Protein AF-A0A5N9DVR0-F1 (afdb_monomer_lite)

pLDDT: mean 95.13, std 4.14, range [72.06, 98.31]

Structure (mmCIF, N/CA/C/O backbone):
data_AF-A0A5N9DVR0-F1
#
_entry.id   AF-A0A5N9DVR0-F1
#
loop_
_atom_site.group_PDB
_atom_site.id
_atom_site.type_symbol
_atom_site.label_atom_id
_atom_site.label_alt_id
_atom_site.label_comp_id
_atom_site.label_asym_id
_atom_site.label_entity_id
_atom_site.label_seq_id
_atom_site.pdbx_PDB_ins_code
_atom_site.Cartn_x
_atom_site.Cartn_y
_atom_site.Cartn_z
_atom_site.occupancy
_atom_site.B_iso_or_equiv
_atom_site.auth_seq_id
_atom_site.auth_comp_id
_atom_site.auth_asym_id
_atom_site.auth_atom_id
_atom_site.pdbx_PDB_model_num
ATOM 1 N N . MET A 1 1 ? -11.241 20.381 18.058 1.00 84.25 1 MET A N 1
ATOM 2 C CA . MET A 1 1 ? -10.122 20.078 17.163 1.00 84.25 1 MET A CA 1
ATOM 3 C C . MET A 1 1 ? -9.057 21.145 17.307 1.00 84.25 1 MET A C 1
ATOM 5 O O . MET A 1 1 ? -9.167 22.235 16.753 1.00 84.25 1 MET A O 1
ATOM 9 N N . THR A 1 2 ? -8.075 20.849 18.145 1.00 98.25 2 THR A N 1
ATOM 10 C CA . THR A 1 2 ? -6.775 21.517 18.153 1.00 98.25 2 THR A CA 1
ATOM 11 C C . THR A 1 2 ? -5.964 21.080 16.930 1.00 98.25 2 THR A C 1
ATOM 13 O O . THR A 1 2 ? -6.345 20.142 16.230 1.00 98.25 2 THR A O 1
ATOM 16 N N . LEU A 1 3 ? -4.836 21.742 16.667 1.00 97.88 3 LEU A N 1
ATOM 17 C CA . LEU A 1 3 ? -3.929 21.317 15.599 1.00 97.88 3 LEU A CA 1
ATOM 18 C C . LEU A 1 3 ? -3.405 19.889 15.826 1.00 97.88 3 LEU A C 1
ATOM 20 O O . LEU A 1 3 ? -3.334 19.120 14.878 1.00 97.88 3 LEU A O 1
ATOM 24 N N . ASN A 1 4 ? -3.095 19.523 17.072 1.00 98.06 4 ASN A N 1
ATOM 25 C CA . ASN A 1 4 ? -2.617 18.178 17.394 1.00 98.06 4 ASN A CA 1
ATOM 26 C C . ASN A 1 4 ? -3.701 17.125 17.139 1.00 98.06 4 ASN A C 1
ATOM 28 O O . ASN A 1 4 ? -3.421 16.128 16.492 1.00 98.06 4 ASN A O 1
ATOM 32 N N . GLU A 1 5 ? -4.941 17.394 17.565 1.00 98.31 5 GLU A N 1
ATOM 33 C CA . GLU A 1 5 ? -6.083 16.500 17.305 1.00 98.31 5 GLU A CA 1
ATOM 34 C C . GLU A 1 5 ? -6.307 16.302 15.797 1.00 98.31 5 GLU A C 1
ATOM 36 O O . GLU A 1 5 ? -6.559 15.192 15.352 1.00 98.31 5 GLU A O 1
ATOM 41 N N . PHE A 1 6 ? -6.168 17.362 14.992 1.00 98.06 6 PHE A N 1
ATOM 42 C CA . PHE A 1 6 ? -6.273 17.254 13.534 1.00 98.06 6 PHE A CA 1
ATOM 43 C C . PHE A 1 6 ? -5.162 16.387 12.925 1.00 98.06 6 PHE A C 1
ATOM 45 O O . PHE A 1 6 ? -5.424 15.590 12.028 1.00 98.06 6 PHE A O 1
ATOM 52 N N . ILE A 1 7 ? -3.922 16.556 13.391 1.00 96.50 7 ILE A N 1
ATOM 53 C CA . ILE A 1 7 ? -2.771 15.792 12.895 1.00 96.50 7 ILE A CA 1
ATOM 54 C C . ILE A 1 7 ? -2.918 14.308 13.254 1.00 96.50 7 ILE A C 1
ATOM 56 O O . ILE A 1 7 ? -2.691 13.454 12.401 1.00 96.50 7 ILE A O 1
ATOM 60 N N . GLU A 1 8 ? -3.330 13.998 14.484 1.00 96.94 8 GLU A N 1
ATOM 61 C CA . GLU A 1 8 ? -3.587 12.622 14.924 1.00 96.94 8 GLU A CA 1
ATOM 62 C C . GLU A 1 8 ? -4.688 11.958 14.087 1.00 96.94 8 GLU A C 1
ATOM 64 O O . GLU A 1 8 ? -4.486 10.856 13.574 1.00 96.94 8 GLU A O 1
ATOM 69 N N . ASP A 1 9 ? -5.816 12.643 13.874 1.00 97.94 9 ASP A N 1
ATOM 70 C CA . ASP A 1 9 ? -6.906 12.134 13.034 1.00 97.94 9 ASP A CA 1
ATOM 71 C C . ASP A 1 9 ? -6.453 11.895 11.585 1.00 97.94 9 ASP A C 1
ATOM 73 O O . ASP A 1 9 ? -6.835 10.892 10.975 1.00 97.94 9 ASP A O 1
ATOM 77 N N . ALA A 1 10 ? -5.614 12.777 11.031 1.00 96.06 10 ALA A N 1
ATOM 78 C CA . ALA A 1 10 ? -5.081 12.625 9.679 1.00 96.06 10 ALA A CA 1
ATOM 79 C C . ALA A 1 10 ? -4.183 11.384 9.546 1.00 96.06 10 ALA A C 1
ATOM 81 O O . ALA A 1 10 ? -4.339 10.626 8.589 1.00 96.06 10 ALA A O 1
ATOM 82 N N . PHE A 1 11 ? -3.295 11.134 10.514 1.00 93.75 11 PHE A N 1
ATOM 83 C CA . PHE A 1 11 ? -2.460 9.929 10.515 1.00 93.75 11 PHE A CA 1
ATOM 84 C C . PHE A 1 11 ? -3.282 8.649 10.678 1.00 93.75 11 PHE A C 1
ATOM 86 O O . PHE A 1 11 ? -3.028 7.674 9.973 1.00 93.75 11 PHE A O 1
ATOM 93 N N . ASN A 1 12 ? -4.283 8.649 11.562 1.00 96.19 12 ASN A N 1
ATOM 94 C CA . ASN A 1 12 ? -5.168 7.494 11.736 1.00 96.19 12 ASN A CA 1
ATOM 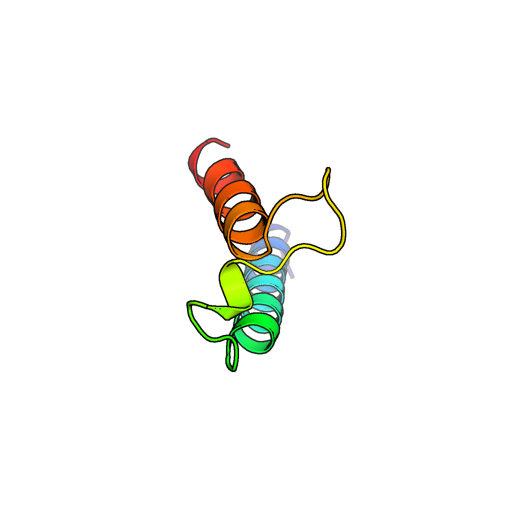95 C C . ASN A 1 12 ? -5.926 7.178 10.441 1.00 96.19 12 ASN A C 1
ATOM 97 O O . ASN A 1 12 ? -5.948 6.030 10.005 1.00 96.19 12 ASN A O 1
ATOM 101 N N . THR A 1 13 ? -6.472 8.210 9.794 1.00 97.06 13 THR A N 1
ATOM 102 C CA . THR A 1 13 ? -7.187 8.078 8.519 1.00 97.06 13 THR A CA 1
ATOM 103 C C . THR A 1 13 ? -6.282 7.511 7.420 1.00 97.06 13 THR A C 1
ATOM 105 O O . THR A 1 13 ? -6.690 6.625 6.674 1.00 97.06 13 THR A O 1
ATOM 108 N N . GLU A 1 14 ? -5.040 7.989 7.319 1.00 94.00 14 GLU A N 1
ATOM 109 C CA . GLU A 1 14 ? -4.096 7.498 6.308 1.00 94.00 14 GLU A CA 1
ATOM 110 C C . GLU A 1 14 ? -3.705 6.034 6.547 1.00 94.00 14 GLU A C 1
ATOM 112 O O . GLU A 1 14 ? -3.640 5.241 5.606 1.00 94.00 14 GLU A O 1
ATOM 117 N N . ILE A 1 15 ? -3.499 5.643 7.810 1.00 93.12 15 ILE A N 1
ATOM 118 C CA . ILE A 1 15 ? -3.212 4.250 8.170 1.00 93.12 15 ILE A CA 1
ATOM 119 C C . ILE A 1 15 ? -4.388 3.336 7.808 1.00 93.12 15 ILE A C 1
ATOM 121 O O . ILE A 1 15 ? -4.152 2.242 7.299 1.00 93.12 15 ILE A O 1
ATOM 125 N N . GLU A 1 16 ? -5.634 3.762 8.029 1.00 96.94 16 GLU A N 1
ATOM 126 C CA . GLU A 1 16 ? -6.822 2.990 7.636 1.00 96.94 16 GLU A CA 1
ATOM 127 C C . GLU A 1 16 ? -6.843 2.727 6.125 1.00 96.94 16 GLU A C 1
ATOM 129 O O . GLU A 1 16 ? -6.923 1.571 5.707 1.00 96.94 16 GLU A O 1
ATOM 134 N N . TYR A 1 17 ? -6.659 3.764 5.300 1.00 95.50 17 TYR A N 1
ATOM 135 C CA . TYR A 1 17 ? -6.601 3.598 3.844 1.00 95.50 17 TYR A CA 1
ATOM 136 C C . TYR A 1 17 ? -5.451 2.701 3.392 1.00 95.50 17 TYR A C 1
ATOM 138 O O . TYR A 1 17 ? -5.616 1.894 2.472 1.00 95.50 17 TYR A O 1
ATOM 146 N N . LEU A 1 18 ? -4.285 2.825 4.028 1.00 93.75 18 LEU A N 1
ATOM 147 C CA . LEU A 1 18 ? -3.135 1.992 3.710 1.00 93.75 18 LEU A CA 1
ATOM 148 C C . LEU A 1 18 ? -3.409 0.518 4.023 1.00 93.75 18 LEU A C 1
ATOM 150 O O . LEU A 1 18 ? -3.089 -0.350 3.213 1.00 93.75 18 LEU A O 1
ATOM 154 N N . MET A 1 19 ? -4.010 0.227 5.177 1.00 94.06 19 MET A N 1
ATOM 155 C CA . MET A 1 19 ? -4.346 -1.142 5.570 1.00 94.06 19 MET A CA 1
ATOM 156 C C . MET A 1 19 ? -5.428 -1.739 4.671 1.00 94.06 19 MET A C 1
ATOM 158 O O . MET A 1 19 ? -5.293 -2.893 4.269 1.00 94.06 19 MET A O 1
ATOM 162 N N . ASP A 1 20 ? -6.435 -0.957 4.280 1.00 95.81 20 ASP A N 1
ATOM 163 C CA . ASP A 1 20 ? -7.455 -1.386 3.318 1.00 95.81 20 ASP A CA 1
ATOM 164 C C . ASP A 1 20 ? -6.842 -1.719 1.949 1.00 95.81 20 ASP A C 1
ATOM 166 O O . ASP A 1 20 ? -7.192 -2.726 1.333 1.00 95.81 20 ASP A O 1
ATOM 170 N N . ALA A 1 21 ? -5.882 -0.916 1.478 1.00 92.94 21 ALA A N 1
ATOM 171 C CA . ALA A 1 21 ? -5.195 -1.159 0.209 1.00 92.94 21 ALA A CA 1
ATOM 172 C C . ALA A 1 21 ? -4.281 -2.398 0.237 1.00 92.94 21 ALA A C 1
ATOM 174 O O . ALA A 1 21 ? -4.047 -3.015 -0.804 1.00 92.94 21 ALA A O 1
ATOM 175 N N . LEU A 1 22 ? -3.743 -2.750 1.408 1.00 93.00 22 LEU A N 1
ATOM 176 C CA . LEU A 1 22 ? -2.820 -3.874 1.588 1.00 93.00 22 LEU A CA 1
ATOM 177 C C . LEU A 1 22 ? -3.500 -5.159 2.074 1.00 93.00 22 LEU A C 1
ATOM 179 O O . LEU A 1 22 ? -2.862 -6.208 2.044 1.00 93.00 22 LEU A O 1
ATOM 183 N N . GLY A 1 23 ? -4.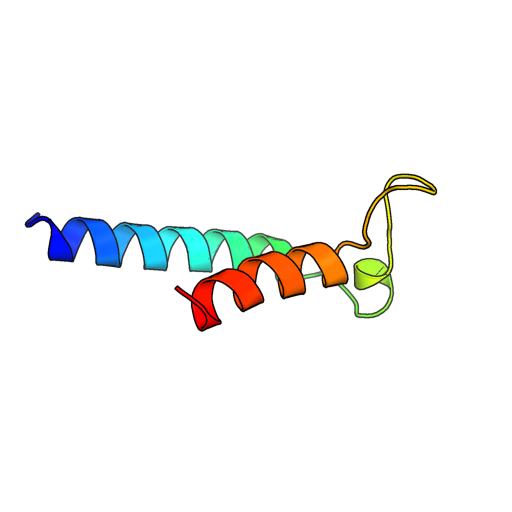755 -5.105 2.523 1.00 94.81 23 GLY A N 1
ATOM 184 C CA . GLY A 1 23 ? -5.410 -6.207 3.236 1.00 94.81 23 GLY A CA 1
ATOM 185 C C . GLY A 1 23 ? -5.420 -7.542 2.486 1.00 94.81 23 GLY A C 1
ATOM 186 O O . GLY A 1 23 ? -5.263 -8.591 3.109 1.00 94.81 23 GLY A O 1
ATOM 187 N N . ASP A 1 24 ? -5.522 -7.493 1.157 1.00 95.25 24 ASP A N 1
ATOM 188 C CA . ASP A 1 24 ? -5.633 -8.677 0.298 1.00 95.25 24 ASP A CA 1
ATOM 189 C C . ASP A 1 24 ? -4.401 -8.912 -0.597 1.00 95.25 24 ASP A C 1
ATOM 191 O O . ASP A 1 24 ? -4.414 -9.833 -1.414 1.00 95.25 24 ASP A O 1
ATOM 195 N N . ILE A 1 25 ? -3.335 -8.109 -0.468 1.00 96.06 25 ILE A N 1
ATOM 196 C CA . ILE A 1 25 ? -2.174 -8.205 -1.366 1.00 96.06 25 ILE A CA 1
ATOM 197 C C . ILE A 1 25 ? -1.246 -9.356 -0.965 1.00 96.06 25 ILE A C 1
ATOM 199 O O . ILE A 1 25 ? -0.782 -9.446 0.177 1.00 96.06 25 ILE A O 1
ATOM 203 N N . THR A 1 26 ? -0.917 -10.239 -1.909 1.00 96.31 26 THR A N 1
ATOM 204 C CA . THR A 1 26 ? 0.053 -11.310 -1.640 1.00 96.31 26 THR A CA 1
ATOM 205 C C . THR A 1 26 ? 1.502 -10.814 -1.744 1.00 96.31 26 THR A C 1
ATOM 207 O O . THR A 1 26 ? 1.786 -9.810 -2.407 1.00 96.31 26 THR A O 1
ATOM 210 N N . PRO A 1 27 ? 2.479 -11.527 -1.147 1.00 94.50 27 PRO A N 1
ATOM 211 C CA . PRO A 1 27 ? 3.897 -11.210 -1.322 1.00 94.50 27 PRO A CA 1
ATOM 212 C C . PRO A 1 27 ? 4.354 -11.177 -2.787 1.00 94.50 27 PRO A C 1
ATOM 214 O O . PRO A 1 27 ? 5.213 -10.378 -3.156 1.00 94.50 27 PRO A O 1
ATOM 217 N N . GLU A 1 28 ? 3.787 -12.030 -3.638 1.00 97.06 28 GLU A N 1
ATOM 218 C CA . GLU A 1 28 ? 4.079 -12.056 -5.071 1.00 97.06 28 GLU A CA 1
ATOM 219 C C . GLU A 1 28 ? 3.509 -10.825 -5.783 1.00 97.06 28 GLU A C 1
ATOM 221 O O . GLU A 1 28 ? 4.164 -10.259 -6.660 1.00 97.06 28 GLU A O 1
ATOM 226 N N . GLU A 1 29 ? 2.320 -10.372 -5.389 1.00 97.06 29 GLU A N 1
ATOM 227 C CA . GLU A 1 29 ? 1.682 -9.176 -5.943 1.00 97.06 29 GLU A CA 1
ATOM 228 C C . GLU A 1 29 ? 2.417 -7.892 -5.549 1.00 97.06 29 GLU A C 1
ATOM 230 O O . GLU A 1 29 ? 2.500 -6.968 -6.359 1.00 97.06 29 GLU A O 1
ATOM 235 N N . LEU A 1 30 ? 3.074 -7.853 -4.384 1.00 96.75 30 LEU A N 1
ATOM 236 C CA . LEU A 1 30 ? 3.967 -6.744 -4.015 1.00 96.75 30 LEU A CA 1
ATOM 237 C C . LEU A 1 30 ? 5.116 -6.539 -5.018 1.00 96.75 30 LEU A C 1
ATOM 239 O O . LEU A 1 30 ? 5.662 -5.436 -5.116 1.00 96.75 30 LEU A O 1
ATOM 243 N N . MET A 1 31 ? 5.478 -7.571 -5.783 1.00 97.44 31 MET A N 1
ATOM 244 C CA . MET A 1 31 ? 6.510 -7.494 -6.820 1.00 97.44 31 MET A CA 1
ATOM 245 C C . MET A 1 31 ? 5.978 -6.981 -8.167 1.00 97.44 31 MET A C 1
ATOM 247 O O . MET A 1 31 ? 6.772 -6.747 -9.085 1.00 97.44 31 MET A O 1
ATOM 251 N N . TRP A 1 32 ? 4.661 -6.789 -8.308 1.00 97.50 32 TRP A N 1
ATOM 252 C CA . TRP A 1 32 ? 4.060 -6.233 -9.518 1.00 97.50 32 TRP A CA 1
ATOM 253 C C . TRP A 1 32 ? 4.497 -4.783 -9.742 1.00 97.50 32 TRP A C 1
ATOM 255 O O . TRP A 1 32 ? 4.615 -3.994 -8.805 1.00 97.50 32 TRP A O 1
ATOM 265 N N . ARG A 1 33 ? 4.701 -4.419 -11.012 1.00 97.88 33 ARG A N 1
ATOM 266 C CA . ARG A 1 33 ? 4.986 -3.053 -11.470 1.00 97.88 33 ARG A CA 1
ATOM 267 C C . ARG A 1 33 ? 4.228 -2.763 -12.760 1.00 97.88 33 ARG A C 1
ATOM 269 O O . ARG A 1 33 ? 4.131 -3.626 -13.629 1.00 97.88 33 ARG A O 1
ATOM 276 N N . ALA A 1 34 ? 3.754 -1.528 -12.907 1.00 97.12 34 ALA A N 1
ATOM 277 C CA . ALA A 1 34 ? 2.942 -1.103 -14.050 1.00 97.12 34 ALA A CA 1
ATOM 278 C C . ALA A 1 34 ? 3.713 -1.049 -15.385 1.00 97.12 34 ALA A C 1
ATOM 280 O O . ALA A 1 34 ? 3.111 -1.093 -16.455 1.00 97.12 34 ALA A O 1
ATOM 281 N N . GLY A 1 35 ? 5.043 -0.944 -15.332 1.00 97.50 35 GLY A N 1
ATOM 282 C CA . GLY A 1 35 ? 5.913 -0.856 -16.501 1.00 97.50 35 GLY A CA 1
ATOM 283 C C . GLY A 1 35 ? 7.381 -1.113 -16.147 1.00 97.50 35 GLY A C 1
ATOM 284 O O . GLY A 1 35 ? 7.712 -1.223 -14.966 1.00 97.50 35 GLY A O 1
ATOM 285 N N . PRO A 1 36 ? 8.273 -1.213 -17.148 1.00 96.56 36 PRO A N 1
ATOM 286 C CA . PRO A 1 36 ? 9.679 -1.574 -16.938 1.00 96.56 36 PRO A CA 1
ATOM 287 C C . PRO A 1 36 ? 10.427 -0.596 -16.021 1.00 96.56 36 PRO A C 1
ATOM 289 O O . PRO A 1 36 ? 11.208 -1.039 -15.182 1.00 96.56 36 PRO A O 1
ATOM 292 N N . GLU A 1 37 ? 10.109 0.696 -16.124 1.00 97.44 37 GLU A N 1
ATOM 293 C CA . GLU A 1 37 ? 10.713 1.779 -15.334 1.00 97.44 37 GLU A CA 1
ATOM 294 C C . GLU A 1 37 ? 9.939 2.097 -14.042 1.00 97.44 37 GLU A C 1
ATOM 296 O O . GLU A 1 37 ? 10.327 2.986 -13.288 1.00 97.44 37 GLU A O 1
ATOM 301 N N . ALA A 1 38 ? 8.815 1.417 -13.790 1.00 98.06 38 ALA A N 1
ATOM 302 C CA . ALA A 1 38 ? 8.023 1.642 -12.588 1.00 98.06 38 ALA A CA 1
ATOM 303 C C . ALA A 1 38 ? 8.589 0.847 -11.407 1.00 98.06 38 ALA A C 1
ATOM 305 O O . ALA A 1 38 ? 9.001 -0.310 -11.549 1.00 98.06 38 ALA A O 1
ATOM 306 N N . ASN A 1 39 ? 8.539 1.452 -10.223 1.00 98.31 39 ASN A N 1
ATOM 307 C CA . ASN A 1 39 ? 8.847 0.755 -8.983 1.00 98.31 39 ASN A CA 1
ATOM 308 C C . ASN A 1 39 ? 7.756 -0.286 -8.666 1.00 98.31 39 ASN A C 1
ATOM 310 O O . ASN A 1 39 ? 6.578 -0.024 -8.928 1.00 98.31 39 ASN A O 1
ATOM 314 N N . PRO A 1 40 ? 8.119 -1.451 -8.097 1.00 98.00 40 PRO A N 1
ATOM 315 C CA . PRO A 1 40 ? 7.140 -2.409 -7.596 1.00 98.00 40 PRO A CA 1
ATOM 316 C C . PRO A 1 40 ? 6.275 -1.828 -6.474 1.00 98.00 40 PRO A C 1
ATOM 318 O O . PRO A 1 40 ? 6.736 -0.950 -5.741 1.00 98.00 40 PRO A O 1
ATOM 321 N N . ILE A 1 41 ? 5.069 -2.366 -6.282 1.00 97.00 41 ILE A N 1
ATOM 322 C CA . ILE A 1 41 ? 4.153 -1.940 -5.205 1.00 97.00 41 ILE A CA 1
ATOM 323 C C . ILE A 1 41 ? 4.859 -1.970 -3.840 1.00 97.00 41 ILE A C 1
ATOM 325 O O . ILE A 1 41 ? 4.843 -0.980 -3.110 1.00 97.00 41 ILE A O 1
ATOM 329 N N . GLY A 1 42 ? 5.564 -3.061 -3.526 1.00 96.88 42 GLY A N 1
ATOM 330 C CA . GLY A 1 42 ? 6.298 -3.199 -2.267 1.00 96.88 42 GLY A CA 1
ATOM 331 C C . GLY A 1 42 ? 7.431 -2.184 -2.099 1.00 96.88 42 GLY A C 1
ATOM 332 O O . GLY A 1 42 ? 7.708 -1.753 -0.982 1.00 96.88 42 GLY A O 1
ATOM 333 N N . TRP A 1 43 ? 8.056 -1.740 -3.197 1.00 97.81 43 TRP A N 1
ATOM 334 C CA . TRP A 1 43 ? 9.057 -0.673 -3.139 1.00 97.81 43 TRP A CA 1
ATOM 335 C C . TRP A 1 43 ? 8.410 0.668 -2.806 1.00 97.81 43 TRP A C 1
ATOM 337 O O . TRP A 1 43 ? 8.956 1.408 -1.999 1.00 97.81 43 TRP A O 1
ATOM 347 N N . ILE A 1 44 ? 7.251 0.976 -3.397 1.00 96.31 44 ILE A N 1
ATOM 348 C CA . ILE A 1 44 ? 6.516 2.221 -3.125 1.00 96.31 44 ILE A CA 1
ATOM 349 C C . ILE A 1 44 ? 6.092 2.266 -1.654 1.00 96.31 44 ILE A C 1
ATOM 351 O O . ILE A 1 44 ? 6.333 3.272 -0.989 1.00 96.31 44 ILE A O 1
ATOM 355 N N . LEU A 1 45 ? 5.556 1.159 -1.131 1.00 95.06 45 LEU A N 1
ATOM 356 C CA . LEU A 1 45 ? 5.184 1.031 0.279 1.00 95.06 45 LEU A CA 1
ATOM 357 C C . LEU A 1 45 ? 6.383 1.248 1.214 1.00 95.06 45 LEU A C 1
ATOM 359 O O . LEU A 1 45 ? 6.316 2.044 2.154 1.00 95.06 45 LEU A O 1
ATOM 363 N N . TRP A 1 46 ? 7.496 0.560 0.944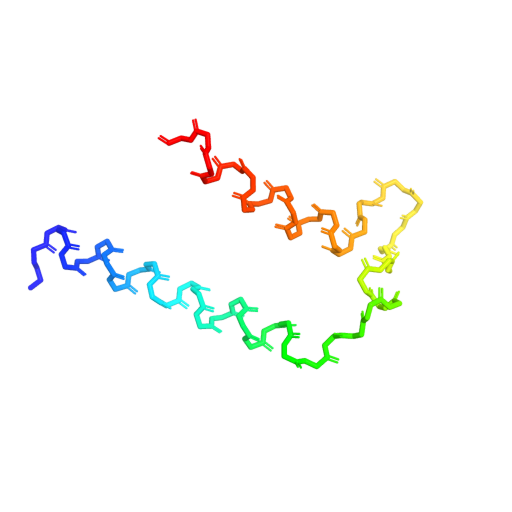 1.00 95.69 46 TRP A N 1
ATOM 364 C CA . TRP A 1 46 ? 8.728 0.731 1.712 1.00 95.69 46 TRP A CA 1
ATOM 365 C C . TRP A 1 46 ? 9.253 2.163 1.618 1.00 95.69 46 TRP A C 1
ATOM 367 O O . TRP A 1 46 ? 9.647 2.740 2.622 1.00 95.69 46 TRP A O 1
ATOM 377 N N . HIS A 1 47 ? 9.259 2.752 0.425 1.00 96.25 47 HIS A N 1
ATOM 378 C CA . HIS A 1 47 ? 9.797 4.087 0.210 1.00 96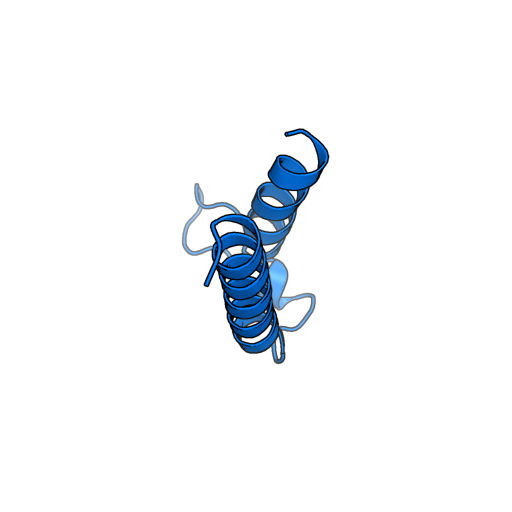.25 47 HIS A CA 1
ATOM 379 C C . HIS A 1 47 ? 8.996 5.144 0.969 1.00 96.25 47 HIS A C 1
ATOM 381 O O . HIS A 1 47 ? 9.599 5.979 1.636 1.00 96.25 47 HIS A O 1
ATOM 387 N N . MET A 1 48 ? 7.664 5.069 0.909 1.00 93.25 48 MET A N 1
ATOM 388 C CA . MET A 1 48 ? 6.764 5.968 1.630 1.00 93.25 48 MET A CA 1
ATOM 389 C C . MET A 1 48 ? 6.998 5.892 3.141 1.00 93.25 48 MET A C 1
ATOM 391 O O . MET A 1 48 ? 7.278 6.902 3.773 1.00 93.25 48 MET A O 1
ATOM 395 N N . THR A 1 49 ? 6.982 4.687 3.712 1.00 92.12 49 THR A N 1
ATOM 396 C CA . THR A 1 49 ? 7.173 4.495 5.161 1.00 92.12 49 THR A CA 1
ATOM 397 C C . THR A 1 49 ? 8.595 4.821 5.625 1.00 92.12 49 THR A C 1
ATOM 399 O O . THR A 1 49 ? 8.789 5.356 6.711 1.00 92.12 49 THR A O 1
ATOM 402 N N . ARG A 1 50 ? 9.609 4.590 4.783 1.00 95.50 50 ARG A N 1
ATOM 403 C CA . ARG A 1 50 ? 11.005 4.932 5.089 1.00 95.50 50 ARG A CA 1
ATOM 404 C C . ARG A 1 50 ? 11.258 6.442 5.138 1.00 95.50 50 ARG A C 1
ATOM 406 O O . ARG A 1 50 ? 12.222 6.853 5.784 1.00 95.50 50 ARG A O 1
ATOM 413 N N . VAL A 1 51 ? 10.455 7.255 4.447 1.00 93.12 51 VAL A N 1
ATOM 414 C CA . VAL A 1 51 ? 10.520 8.723 4.562 1.00 93.12 51 VAL A CA 1
ATOM 415 C C . VAL A 1 51 ? 10.080 9.163 5.957 1.00 93.12 51 VAL A C 1
ATOM 417 O O . VAL A 1 51 ? 10.790 9.956 6.569 1.00 93.12 51 VAL A O 1
ATOM 420 N N . GLU A 1 52 ? 9.004 8.579 6.488 1.00 88.69 52 GLU A N 1
ATOM 421 C CA . GLU A 1 52 ? 8.487 8.889 7.831 1.00 88.69 52 GLU A CA 1
ATOM 422 C C . GLU A 1 52 ? 9.476 8.531 8.952 1.00 88.69 52 GLU A C 1
ATOM 424 O O . GLU A 1 52 ? 9.561 9.228 9.953 1.00 88.69 52 GLU A O 1
ATOM 429 N N . ASP A 1 53 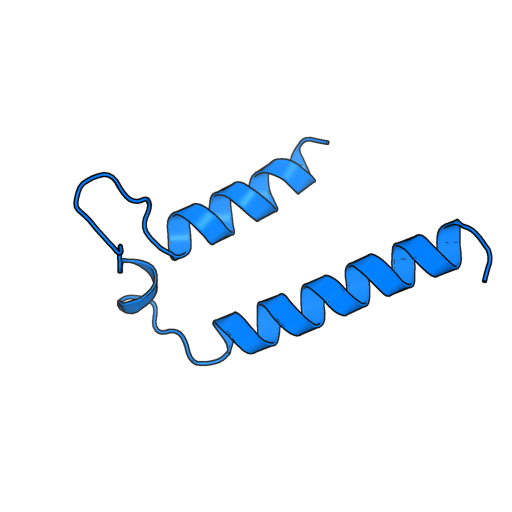? 10.300 7.491 8.782 1.00 91.75 53 ASP A N 1
ATOM 430 C CA . ASP A 1 53 ? 11.373 7.179 9.742 1.00 91.75 53 ASP A CA 1
ATOM 431 C C . ASP A 1 53 ? 12.457 8.274 9.836 1.00 91.75 53 ASP A C 1
ATOM 433 O O . ASP A 1 53 ? 13.262 8.286 10.772 1.00 91.75 53 ASP A O 1
ATOM 437 N N . MET A 1 54 ? 12.604 9.088 8.788 1.00 88.50 54 MET A N 1
ATOM 438 C CA . MET A 1 54 ? 13.745 9.990 8.606 1.00 88.50 54 MET A CA 1
ATOM 439 C C . MET A 1 54 ? 13.413 11.456 8.873 1.00 88.50 54 MET A C 1
ATOM 441 O O . MET A 1 54 ? 14.349 12.263 8.908 1.00 88.50 54 MET A O 1
ATOM 445 N N . TRP A 1 55 ? 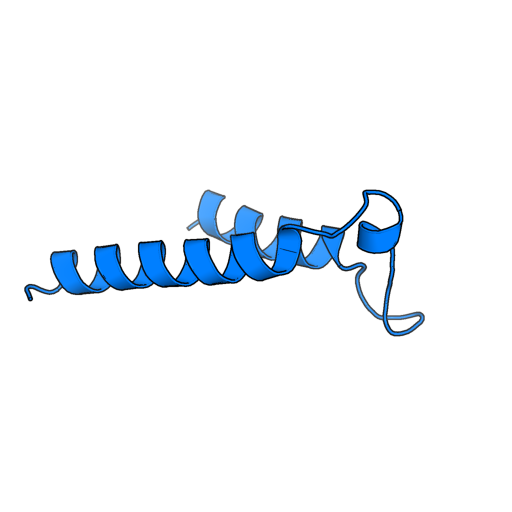12.133 11.813 8.964 1.00 72.06 55 TRP A N 1
ATOM 446 C CA . TRP A 1 55 ? 11.637 13.189 9.068 1.00 72.06 55 TRP A CA 1
ATOM 447 C C . TRP A 1 55 ? 10.980 13.418 10.430 1.00 72.06 55 TRP A C 1
ATOM 449 O O . TRP A 1 55 ? 11.143 14.546 10.951 1.00 72.06 55 TRP A O 1
#

Sequence (55 aa):
MTLNEFIEDAFNTEIEYLMDALGDITPEELMWRAGPEANPIGWILWHMTRVEDMW

Radius of gyration: 14.27 Å; chains: 1; bounding box: 24×34×35 Å

Foldseek 3Di:
DPPVVVVVVVVVVVVVVVCVVCVPADPVQQQDAPDPPGDGNVVVVCVVVVVVVVD

Secondary structure (DSSP, 8-state):
--HHHHHHHHHHHHHHHHHHHHTT--TTGGG--SSTTSPPHHHHHHHHHHHHTT-